Protein AF-A0A438JPV1-F1 (afdb_monomer)

Nearest PDB structures (foldseek):
  8ucq-assembly1_A  TM=8.488E-01  e=1.283E-01  Thermothielavioides terrestris
  6n1z-assembly2_D  TM=3.095E-01  e=3.800E+00  Homo sapiens

Solvent-accessible surface area (backbone atoms only — not comparable to full-atom values): 10372 Å² total; per-residue (Å²): 127,87,83,71,76,51,78,89,50,52,65,60,49,51,47,42,42,61,70,43,31,52,42,40,49,66,41,82,88,47,52,71,69,54,22,40,53,28,45,48,56,55,36,58,48,47,70,38,77,58,41,58,60,48,33,34,55,64,18,44,18,31,73,89,48,62,50,54,4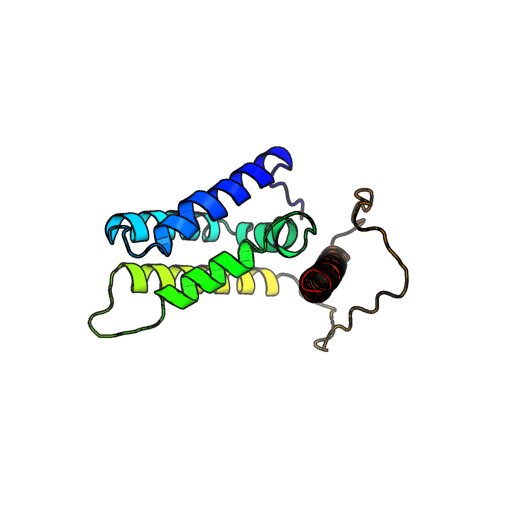2,61,49,51,54,51,52,26,54,64,44,34,55,82,88,62,83,80,76,51,70,55,27,54,53,19,41,50,39,48,51,45,47,52,47,46,54,52,68,61,55,74,73,68,77,84,89,77,80,96,62,88,79,80,85,72,80,87,63,96,73,68,89,83,63,77,82,72,71,74,80,57,85,81,49,57,65,59,49,39,50,50,35,32,51,52,36,51,54,52,52,52,50,50,54,50,52,68,56,55,63,71,68,70,80,80,122

Sequence (175 aa):
MHPCFHRFIRLQLEAFFTFVSFRVAVQASSSLQLKEVALEAVINFCRQPTFIFEAYANYDCHIIFRDVFEEIGRLLCKHAFPTGSPLSTLQIQAFEGLVIMIHNISDHVDGEHDSSSSGPYPVEITEYRPFWDENFKANDSEDWADHARLRKAQKRKIKIAGDHFNRDERRDWTT

InterPro domains:
  IPR032691 Mon2/Sec7/BIG1-like, HUS domain [PF12783] (5-62)

Radius of gyration: 19.05 Å; Cα contacts (8 Å, |Δi|>4): 133; chains: 1; bounding box: 51×40×51 Å

Mean predicted aligned error: 9.24 Å

pLDDT: mean 82.09, std 17.04, range [41.12, 98.0]

Structure (mmCIF, N/CA/C/O backbone):
data_AF-A0A438JPV1-F1
#
_entry.id   AF-A0A438JPV1-F1
#
loop_
_atom_site.group_PDB
_atom_site.id
_atom_site.type_symbol
_atom_site.label_atom_id
_atom_site.label_alt_id
_atom_site.label_comp_id
_atom_site.label_asym_id
_atom_site.label_entity_id
_atom_site.label_seq_id
_atom_site.pdbx_PDB_ins_code
_atom_site.Cartn_x
_atom_site.Cartn_y
_atom_site.Cartn_z
_atom_site.occupancy
_atom_site.B_iso_or_equiv
_atom_site.auth_seq_id
_atom_site.auth_comp_id
_atom_site.auth_asym_id
_atom_site.auth_atom_id
_atom_site.pdbx_PDB_model_num
ATOM 1 N N . MET A 1 1 ? -4.713 -6.786 -19.608 1.00 42.94 1 MET A N 1
ATOM 2 C CA . MET A 1 1 ? -5.531 -5.964 -18.681 1.00 42.94 1 MET A CA 1
ATOM 3 C C . MET A 1 1 ? -5.056 -4.513 -18.782 1.00 42.94 1 MET A C 1
ATOM 5 O O . MET A 1 1 ? -3.867 -4.294 -18.608 1.00 42.94 1 MET A O 1
ATOM 9 N N . HIS A 1 2 ? -5.897 -3.543 -19.163 1.00 41.12 2 HIS A N 1
ATOM 10 C CA . HIS A 1 2 ? -5.497 -2.122 -19.242 1.00 41.12 2 HIS A CA 1
ATOM 11 C C . HIS A 1 2 ? -5.505 -1.510 -17.826 1.00 41.12 2 HIS A C 1
ATOM 13 O O . HIS A 1 2 ? -6.597 -1.321 -17.292 1.00 41.12 2 HIS A O 1
ATOM 19 N N . PRO A 1 3 ? -4.357 -1.171 -17.203 1.00 54.16 3 PRO A N 1
ATOM 20 C CA . PRO A 1 3 ? -4.351 -0.536 -15.894 1.00 54.16 3 PRO A CA 1
ATOM 21 C C . PRO A 1 3 ? -4.489 0.971 -16.108 1.00 54.16 3 PRO A C 1
ATOM 23 O O . PRO A 1 3 ? -3.507 1.682 -16.344 1.00 54.16 3 PRO A O 1
ATOM 26 N N . CYS A 1 4 ? -5.721 1.468 -16.079 1.00 52.66 4 CYS A N 1
ATOM 27 C CA . CYS A 1 4 ? -6.011 2.884 -16.273 1.00 52.66 4 CYS A CA 1
ATOM 28 C C . CYS A 1 4 ? -6.423 3.557 -14.960 1.00 52.66 4 CYS A C 1
ATOM 30 O O . CYS A 1 4 ? -7.367 4.343 -14.936 1.00 52.66 4 CYS A O 1
ATOM 32 N N . PHE A 1 5 ? -5.620 3.410 -13.898 1.00 56.78 5 PHE A N 1
ATOM 33 C CA . PHE A 1 5 ? -5.392 4.580 -13.048 1.00 56.78 5 PHE A CA 1
ATOM 34 C C . PHE A 1 5 ? -4.804 5.661 -13.951 1.00 56.78 5 PHE A C 1
ATOM 36 O O . PHE A 1 5 ? -3.611 5.606 -14.288 1.00 56.78 5 PHE A O 1
ATOM 43 N N . HIS A 1 6 ? -5.659 6.586 -14.409 1.00 60.81 6 HIS A N 1
ATOM 44 C CA . HIS A 1 6 ? -5.279 7.702 -15.270 1.00 60.81 6 HIS A CA 1
ATOM 45 C C . HIS A 1 6 ? -3.983 8.291 -14.718 1.00 60.81 6 HIS A C 1
ATOM 47 O O . HIS A 1 6 ? -3.938 8.689 -13.556 1.00 60.81 6 HIS A O 1
ATOM 53 N N . ARG A 1 7 ? -2.910 8.310 -15.521 1.00 66.81 7 ARG A N 1
ATOM 54 C CA . ARG A 1 7 ? -1.565 8.749 -15.093 1.00 66.81 7 ARG A CA 1
ATOM 55 C C . ARG A 1 7 ? -1.611 10.041 -14.266 1.00 66.81 7 ARG A C 1
ATOM 57 O O . ARG A 1 7 ? -0.864 10.197 -13.308 1.00 66.81 7 ARG A O 1
ATOM 64 N N . PHE A 1 8 ? -2.558 10.909 -14.611 1.00 73.56 8 PHE A N 1
ATOM 65 C CA . PHE A 1 8 ? -2.825 12.206 -14.008 1.00 73.56 8 PHE A CA 1
ATOM 66 C C . PHE A 1 8 ? -3.377 12.208 -12.579 1.00 73.56 8 PHE A C 1
ATOM 68 O O . PHE A 1 8 ? -3.342 13.279 -11.989 1.00 73.56 8 PHE A O 1
ATOM 75 N N . ILE A 1 9 ? -3.886 11.092 -12.035 1.00 85.62 9 ILE A N 1
ATOM 76 C CA . ILE A 1 9 ? -4.402 11.022 -10.651 1.00 85.62 9 ILE A CA 1
ATOM 77 C C . ILE A 1 9 ? -3.452 10.287 -9.693 1.00 85.62 9 ILE A C 1
ATOM 79 O O . ILE A 1 9 ? -3.642 10.305 -8.476 1.00 85.62 9 ILE A O 1
ATOM 83 N N . ARG A 1 10 ? -2.409 9.632 -10.225 1.00 89.19 10 ARG A N 1
ATOM 84 C CA . ARG A 1 10 ? -1.531 8.760 -9.432 1.00 89.19 10 ARG A CA 1
ATOM 85 C C . ARG A 1 10 ? -0.824 9.527 -8.319 1.00 89.19 10 ARG A C 1
ATOM 87 O O . ARG A 1 10 ? -0.832 9.071 -7.181 1.00 89.19 10 ARG A O 1
ATOM 94 N N . LEU A 1 11 ? -0.287 10.704 -8.643 1.00 90.88 11 LEU A N 1
ATOM 95 C CA . LEU A 1 11 ? 0.401 11.585 -7.697 1.00 90.88 11 LEU A CA 1
ATOM 96 C C . LEU A 1 11 ? -0.536 12.074 -6.584 1.00 90.88 11 LEU A C 1
ATOM 98 O O . LEU A 1 11 ? -0.170 12.076 -5.415 1.00 90.88 11 LEU A O 1
ATOM 102 N N . GLN A 1 12 ? -1.759 12.468 -6.936 1.00 93.75 12 GLN A N 1
ATOM 103 C CA . GLN A 1 12 ? -2.755 12.973 -5.993 1.00 93.75 12 GLN A CA 1
ATOM 104 C C . GLN A 1 12 ? -3.184 11.874 -5.025 1.00 93.75 12 GLN A C 1
ATOM 106 O O . GLN A 1 12 ? -3.351 12.136 -3.838 1.00 93.75 12 GLN A O 1
ATOM 111 N N . LEU A 1 13 ? -3.319 10.641 -5.511 1.00 93.69 13 LEU A N 1
ATOM 112 C CA . LEU A 1 13 ? -3.638 9.498 -4.663 1.00 93.69 13 LEU A CA 1
ATOM 113 C C . LEU A 1 13 ? -2.474 9.091 -3.771 1.00 93.69 13 LEU A C 1
ATOM 115 O O . LEU A 1 13 ? -2.690 8.865 -2.585 1.00 93.69 13 LEU A O 1
ATOM 119 N N . GLU A 1 14 ? -1.243 9.064 -4.287 1.00 95.06 14 GLU A N 1
ATOM 120 C CA . GLU A 1 14 ? -0.063 8.862 -3.442 1.00 95.06 14 GLU A CA 1
ATOM 121 C C . GLU A 1 14 ? -0.011 9.916 -2.329 1.00 95.06 14 GLU A C 1
ATOM 123 O O . GLU A 1 14 ? 0.193 9.576 -1.161 1.00 95.06 14 GLU A O 1
ATOM 128 N N . ALA A 1 15 ? -0.237 11.187 -2.674 1.00 95.31 15 ALA A N 1
ATOM 129 C CA . ALA A 1 15 ? -0.261 12.279 -1.714 1.00 95.31 15 ALA A CA 1
ATOM 130 C C . ALA A 1 15 ? -1.389 12.108 -0.684 1.00 95.31 15 ALA A C 1
ATOM 132 O O . ALA A 1 15 ? -1.154 12.285 0.511 1.00 95.31 15 ALA A O 1
ATOM 133 N N . PHE A 1 16 ? -2.587 11.710 -1.117 1.00 96.31 16 PHE A N 1
ATOM 134 C CA . PHE A 1 16 ? -3.706 11.410 -0.227 1.00 96.31 16 PHE A CA 1
ATOM 135 C C . PHE A 1 16 ? -3.358 10.288 0.762 1.00 96.31 16 PHE A C 1
ATOM 137 O O . PHE A 1 16 ? -3.490 10.475 1.972 1.00 96.31 16 PHE A O 1
ATOM 144 N N . PHE A 1 17 ? -2.843 9.155 0.282 1.00 97.12 17 PHE A N 1
ATOM 145 C CA . PHE A 1 17 ? -2.453 8.048 1.155 1.00 97.12 17 PHE A CA 1
ATOM 146 C C . PHE A 1 17 ? -1.346 8.458 2.130 1.00 97.12 17 PHE A C 1
ATOM 148 O O . PHE A 1 17 ? -1.497 8.306 3.342 1.00 97.12 17 PHE A O 1
ATOM 155 N N . THR A 1 18 ? -0.271 9.053 1.613 1.00 95.19 18 THR A N 1
ATOM 156 C CA . THR A 1 18 ? 0.936 9.380 2.384 1.00 95.19 18 THR A CA 1
ATOM 157 C C . THR A 1 18 ? 0.680 10.465 3.426 1.00 95.19 18 THR A C 1
ATOM 159 O O . THR A 1 18 ? 1.085 10.341 4.585 1.00 95.19 18 THR A O 1
ATOM 162 N N . PHE A 1 19 ? 0.039 11.561 3.020 1.00 95.75 19 PHE A N 1
ATOM 163 C CA . PHE A 1 19 ? -0.050 12.768 3.839 1.00 95.75 19 PHE A CA 1
ATOM 164 C C . PHE A 1 19 ? -1.366 12.891 4.601 1.00 95.75 19 PHE A C 1
ATOM 166 O O . PHE A 1 19 ? -1.410 13.643 5.574 1.00 95.75 19 PHE A O 1
ATOM 173 N N . VAL A 1 20 ? -2.402 12.139 4.217 1.00 96.06 20 VAL A N 1
ATOM 174 C CA . VAL A 1 20 ? -3.710 12.174 4.881 1.00 96.06 20 VAL A CA 1
ATOM 175 C C . VAL A 1 20 ? -4.003 10.837 5.552 1.00 96.06 20 VAL A C 1
ATOM 177 O O . VAL A 1 20 ? -3.916 10.751 6.776 1.00 96.06 20 VAL A O 1
ATOM 180 N N . SER A 1 21 ? -4.296 9.782 4.791 1.00 96.44 21 SER A N 1
ATOM 181 C CA . SER A 1 21 ? -4.843 8.539 5.356 1.00 96.44 21 SER A CA 1
ATOM 182 C C . SER A 1 21 ? -3.875 7.837 6.307 1.00 96.44 21 SER A C 1
ATOM 184 O O . SER A 1 21 ? -4.219 7.578 7.461 1.00 96.44 21 SER A O 1
ATOM 186 N N . PHE A 1 22 ? -2.635 7.578 5.880 1.00 97.19 22 PHE A N 1
ATOM 187 C CA . PHE A 1 22 ? -1.649 6.882 6.714 1.00 97.19 22 PHE A CA 1
ATOM 188 C C . PHE A 1 22 ? -1.219 7.728 7.910 1.00 97.19 22 PHE A C 1
ATOM 190 O O . PHE A 1 22 ? -1.108 7.226 9.031 1.00 97.19 22 PHE A O 1
ATOM 197 N N . ARG A 1 23 ? -1.032 9.033 7.684 1.00 96.00 23 ARG A N 1
ATOM 198 C CA . ARG A 1 23 ? -0.740 10.020 8.729 1.00 96.00 23 ARG A CA 1
ATOM 199 C C . ARG A 1 23 ? -1.793 9.973 9.831 1.00 96.00 23 ARG A C 1
ATOM 201 O O . ARG A 1 23 ? -1.439 9.757 10.987 1.00 96.00 23 ARG A O 1
ATOM 208 N N . VAL A 1 24 ? -3.071 10.118 9.484 1.00 97.12 24 VAL A N 1
ATOM 209 C CA . VAL A 1 24 ? -4.166 10.132 10.463 1.00 97.12 24 VAL A CA 1
ATOM 210 C C . VAL A 1 24 ? -4.291 8.784 11.171 1.00 97.12 24 VAL A C 1
ATOM 212 O O . VAL A 1 24 ? -4.391 8.769 12.400 1.00 97.12 24 VAL A O 1
ATOM 215 N N . ALA A 1 25 ? -4.213 7.673 10.431 1.00 95.31 25 ALA A N 1
ATOM 216 C CA . ALA A 1 25 ? -4.383 6.324 10.970 1.00 95.31 25 ALA A CA 1
ATOM 217 C C . ALA A 1 25 ? -3.281 5.910 11.964 1.00 95.31 25 ALA A C 1
ATOM 219 O O . ALA A 1 25 ? -3.525 5.087 12.847 1.00 95.31 25 ALA A O 1
ATOM 220 N N . VAL A 1 26 ? -2.067 6.462 11.853 1.00 93.62 26 VAL A N 1
ATOM 221 C CA . VAL A 1 26 ? -0.932 6.114 12.732 1.00 93.62 26 VAL A CA 1
ATOM 222 C C . VAL A 1 26 ? -0.697 7.141 13.841 1.00 93.62 26 VAL A C 1
ATOM 224 O O . VAL A 1 26 ? -0.144 6.798 14.888 1.00 93.62 26 VAL A O 1
ATOM 227 N N . GLN A 1 27 ? -1.102 8.395 13.644 1.00 94.25 27 GLN A N 1
ATOM 228 C CA . GLN A 1 27 ? -0.791 9.478 14.571 1.00 94.25 27 GLN A CA 1
ATOM 229 C C . GLN A 1 27 ? -1.426 9.258 15.953 1.00 94.25 27 GLN A C 1
ATOM 231 O O . GLN A 1 27 ? -2.632 9.055 16.092 1.00 94.25 27 GLN A O 1
ATOM 236 N N . ALA A 1 28 ? -0.603 9.328 17.004 1.00 90.69 28 ALA A N 1
ATOM 237 C CA . ALA A 1 28 ? -1.042 9.081 18.377 1.00 90.69 28 ALA A CA 1
ATOM 238 C C . ALA A 1 28 ? -2.137 10.061 18.830 1.00 90.69 28 ALA A C 1
ATOM 240 O O . ALA A 1 28 ? -3.093 9.635 19.469 1.00 90.69 28 ALA A O 1
ATOM 241 N N . SER A 1 29 ? -2.030 11.336 18.436 1.00 93.94 29 SER A N 1
ATOM 242 C CA . SER A 1 29 ? -2.977 12.398 18.797 1.00 93.94 29 SER A CA 1
ATOM 243 C C . SER A 1 29 ? -4.306 12.371 18.034 1.00 93.94 29 SER A C 1
ATOM 245 O O . SER A 1 29 ? -5.221 13.097 18.412 1.00 93.94 29 SER A O 1
ATOM 247 N N . SER A 1 30 ? -4.442 11.560 16.979 1.00 94.75 30 SER A N 1
ATOM 248 C CA . SER A 1 30 ? -5.721 11.404 16.276 1.00 94.75 30 SER A CA 1
ATOM 249 C C . SER A 1 30 ? -6.714 10.628 17.142 1.00 94.75 30 SER A C 1
ATOM 251 O O . SER A 1 30 ? -6.359 9.595 17.725 1.00 94.75 30 SER A O 1
ATOM 253 N N . SER A 1 31 ? -7.966 11.095 17.190 1.00 96.06 31 SER A N 1
ATOM 254 C CA . SER A 1 31 ? -9.052 10.376 17.861 1.00 96.06 31 SER A CA 1
ATOM 255 C C . SER A 1 31 ? -9.294 9.009 17.216 1.00 96.06 31 SER A C 1
ATOM 257 O O . SER A 1 31 ? -8.943 8.784 16.054 1.00 96.06 31 SER A O 1
ATOM 259 N N . LEU A 1 32 ? -9.904 8.091 17.969 1.00 94.44 32 LEU A N 1
ATOM 260 C CA . LEU A 1 32 ? -10.240 6.762 17.459 1.00 94.44 32 LEU A CA 1
ATOM 261 C C . LEU A 1 32 ? -11.127 6.857 16.211 1.00 94.44 32 LEU A C 1
ATOM 263 O O . LEU A 1 32 ? -10.804 6.253 15.198 1.00 94.44 32 LEU A O 1
ATOM 267 N N . GLN A 1 33 ? -12.147 7.714 16.240 1.00 96.75 33 GLN A N 1
ATOM 268 C CA . GLN A 1 33 ? -13.077 7.911 15.126 1.00 96.75 33 GLN A CA 1
ATOM 269 C C . GLN A 1 33 ? -12.366 8.407 13.862 1.00 96.75 33 GLN A C 1
ATOM 271 O O . GLN A 1 33 ? -12.668 7.963 12.760 1.00 96.75 33 GLN A O 1
ATOM 276 N N . LEU A 1 34 ? -11.384 9.307 13.998 1.00 97.44 34 LEU A N 1
ATOM 277 C CA . LEU A 1 34 ? -10.600 9.764 12.847 1.00 97.44 34 LEU A CA 1
ATOM 278 C C . LEU A 1 34 ? -9.715 8.650 12.282 1.00 97.44 34 LEU A C 1
ATOM 280 O O . LEU A 1 34 ? -9.557 8.561 11.066 1.00 97.44 34 LEU A O 1
ATOM 284 N N . LYS A 1 35 ? -9.154 7.793 13.144 1.00 97.75 35 LYS A N 1
ATOM 285 C CA . LYS A 1 35 ? -8.382 6.621 12.707 1.00 97.75 35 LYS A CA 1
ATOM 286 C C . LYS A 1 35 ? -9.264 5.614 11.979 1.00 97.75 35 LYS A C 1
ATOM 288 O O . LYS A 1 35 ? -8.845 5.121 10.941 1.00 97.75 35 LYS A O 1
ATOM 293 N N . GLU A 1 36 ? -10.467 5.360 12.484 1.00 97.19 36 GLU A N 1
ATOM 294 C CA . GLU A 1 36 ? -11.455 4.478 11.853 1.00 97.19 36 GLU A CA 1
ATOM 295 C C . GLU A 1 36 ? -11.860 5.001 10.478 1.00 97.19 36 GLU A C 1
ATOM 297 O O . GLU A 1 36 ? -11.785 4.261 9.506 1.00 97.19 36 GLU A O 1
ATOM 302 N N . VAL A 1 37 ? -12.188 6.292 10.355 1.00 97.81 37 VAL A N 1
ATOM 303 C CA . VAL A 1 37 ? -12.536 6.907 9.062 1.00 97.81 37 VAL A CA 1
ATOM 304 C C . VAL A 1 37 ? -11.361 6.860 8.081 1.00 97.81 37 VAL A C 1
ATOM 306 O O . VAL A 1 37 ? -11.547 6.544 6.907 1.00 97.81 37 VAL A O 1
ATOM 309 N N . ALA A 1 38 ? -10.142 7.152 8.543 1.00 97.94 38 ALA A N 1
ATOM 310 C CA . ALA A 1 38 ? -8.954 7.085 7.696 1.00 97.94 38 ALA A CA 1
ATOM 311 C C . ALA A 1 38 ? -8.665 5.653 7.223 1.00 97.94 38 ALA A C 1
ATOM 313 O O . ALA A 1 38 ? -8.301 5.449 6.065 1.00 97.94 38 ALA A O 1
ATOM 314 N N . LEU A 1 39 ? -8.841 4.665 8.102 1.00 97.81 39 LEU A N 1
ATOM 315 C CA . LEU A 1 39 ? -8.649 3.262 7.764 1.00 97.81 39 LEU A CA 1
ATOM 316 C C . LEU A 1 39 ? -9.746 2.761 6.817 1.00 97.81 39 LEU A C 1
ATOM 318 O O . LEU A 1 39 ? -9.438 2.123 5.817 1.00 97.81 39 LEU A O 1
ATOM 322 N N . GLU A 1 40 ? -11.001 3.125 7.066 1.00 97.69 40 GLU A N 1
ATOM 323 C CA . GLU A 1 40 ? -12.145 2.810 6.208 1.00 97.69 40 GLU A CA 1
ATOM 324 C C . GLU A 1 40 ? -11.975 3.399 4.801 1.00 97.69 40 GLU A C 1
ATOM 326 O O . GLU A 1 40 ? -12.288 2.746 3.808 1.00 97.69 40 GLU A O 1
ATOM 331 N N . ALA A 1 41 ? -11.412 4.606 4.682 1.00 97.38 41 ALA A N 1
ATOM 332 C CA . ALA A 1 41 ? -11.066 5.178 3.385 1.00 97.38 41 ALA A CA 1
ATOM 333 C C . ALA A 1 41 ? -10.062 4.292 2.628 1.00 97.38 41 ALA A C 1
ATOM 335 O O . ALA A 1 41 ? -10.266 4.022 1.448 1.00 97.38 41 ALA A O 1
ATOM 336 N N . VAL A 1 42 ? -9.017 3.791 3.300 1.00 97.69 42 VAL A N 1
ATOM 337 C CA . VAL A 1 42 ? -8.040 2.857 2.705 1.00 97.69 42 VAL A CA 1
ATOM 338 C C . VAL A 1 42 ? -8.703 1.537 2.303 1.00 97.69 42 VAL A C 1
ATOM 340 O O .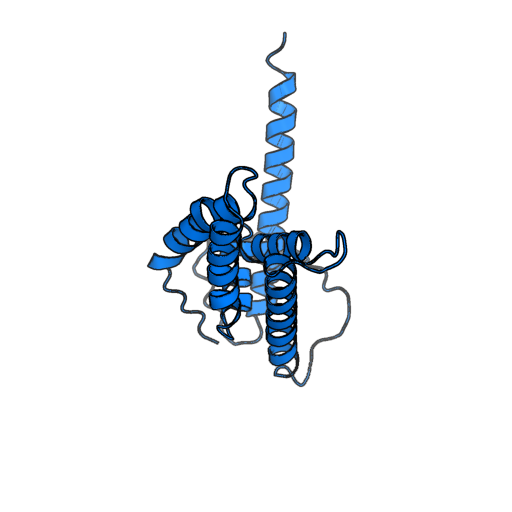 VAL A 1 42 ? -8.492 1.056 1.188 1.00 97.69 42 VAL A O 1
ATOM 343 N N . ILE A 1 43 ? -9.528 0.963 3.180 1.00 97.75 43 ILE A N 1
ATOM 344 C CA . ILE A 1 43 ? -10.217 -0.309 2.932 1.00 97.75 43 ILE A CA 1
ATOM 345 C C . ILE A 1 43 ? -11.194 -0.176 1.757 1.00 97.75 43 ILE A C 1
ATOM 347 O O . ILE A 1 43 ? -11.265 -1.073 0.923 1.00 97.75 43 ILE A O 1
ATOM 351 N N . ASN A 1 44 ? -11.878 0.961 1.607 1.00 97.25 44 ASN A N 1
ATOM 352 C CA . ASN A 1 44 ? -12.764 1.215 0.468 1.00 97.25 44 ASN A CA 1
ATOM 353 C C . ASN A 1 44 ? -12.050 1.163 -0.888 1.00 97.25 44 ASN A C 1
ATOM 355 O O . ASN A 1 44 ? -12.629 0.666 -1.856 1.00 97.25 44 ASN A O 1
ATOM 359 N N . PHE A 1 45 ? -10.795 1.614 -0.967 1.00 95.75 45 PHE A N 1
ATOM 360 C CA . PHE A 1 45 ? -9.981 1.392 -2.164 1.00 95.75 45 PHE A CA 1
ATOM 361 C C . PHE A 1 45 ? -9.647 -0.087 -2.339 1.00 95.75 45 PHE A C 1
ATOM 363 O O . PHE A 1 45 ? -9.781 -0.608 -3.440 1.00 95.75 45 PHE A O 1
ATOM 370 N N . CYS A 1 46 ? -9.286 -0.785 -1.259 1.00 95.56 46 CYS A N 1
ATOM 371 C CA . CYS A 1 46 ? -9.014 -2.222 -1.305 1.00 95.56 46 CYS A CA 1
ATOM 372 C C . CYS A 1 46 ? -10.234 -3.035 -1.758 1.00 95.56 46 CYS A C 1
ATOM 374 O O . CYS A 1 46 ? -10.055 -4.062 -2.388 1.00 95.56 46 CYS A O 1
ATOM 376 N N . ARG A 1 47 ? -11.468 -2.583 -1.507 1.00 94.81 47 ARG A N 1
ATOM 377 C CA . ARG A 1 47 ? -12.686 -3.239 -2.018 1.00 94.81 47 ARG A CA 1
ATOM 378 C C . ARG A 1 47 ? -12.843 -3.148 -3.539 1.00 94.81 47 ARG A C 1
ATOM 380 O O . ARG A 1 47 ? -13.637 -3.895 -4.099 1.00 94.81 47 ARG A O 1
ATOM 387 N N . GLN A 1 48 ? -12.124 -2.250 -4.217 1.00 93.44 48 GLN A N 1
ATOM 388 C CA . GLN A 1 48 ? -12.109 -2.219 -5.679 1.00 93.44 48 GLN A CA 1
ATOM 389 C C . GLN A 1 48 ? -11.264 -3.402 -6.193 1.00 93.44 48 GLN A C 1
ATOM 391 O O . GLN A 1 48 ? -10.069 -3.444 -5.889 1.00 93.44 48 GLN A O 1
ATOM 396 N N . PRO A 1 49 ? -11.826 -4.333 -6.990 1.00 85.75 49 PRO A N 1
ATOM 397 C CA . PRO A 1 49 ? -11.175 -5.609 -7.321 1.00 85.75 49 PRO A CA 1
ATOM 398 C C . PRO A 1 49 ? -9.765 -5.481 -7.915 1.00 85.75 49 PRO A C 1
ATOM 400 O O . PRO A 1 49 ? -8.884 -6.286 -7.629 1.00 85.75 49 PRO A O 1
ATOM 403 N N . THR A 1 50 ? -9.520 -4.434 -8.708 1.00 87.50 50 THR A N 1
ATOM 404 C CA . THR A 1 50 ? -8.241 -4.218 -9.403 1.00 87.50 50 THR A CA 1
ATOM 405 C C . THR A 1 50 ? -7.255 -3.351 -8.628 1.00 87.50 50 THR A C 1
ATOM 407 O O . THR A 1 50 ? -6.070 -3.324 -8.965 1.00 87.50 50 THR A O 1
ATOM 410 N N . PHE A 1 51 ? -7.705 -2.640 -7.588 1.00 92.06 51 PHE A N 1
ATOM 411 C CA . PHE A 1 51 ? -6.906 -1.593 -6.953 1.00 92.06 51 PHE A CA 1
ATOM 412 C C . PHE A 1 51 ? -5.616 -2.134 -6.343 1.00 92.06 51 PHE A C 1
ATOM 414 O O . PHE A 1 51 ? -4.588 -1.476 -6.436 1.00 92.06 51 PHE A O 1
ATOM 421 N N . ILE A 1 52 ? -5.636 -3.329 -5.751 1.00 92.69 52 ILE A N 1
ATOM 422 C CA . ILE A 1 52 ? -4.447 -3.922 -5.124 1.00 92.69 52 ILE A CA 1
ATOM 423 C C . ILE A 1 52 ? -3.323 -4.145 -6.145 1.00 92.69 52 ILE A C 1
ATOM 425 O O . ILE A 1 52 ? -2.180 -3.745 -5.911 1.00 92.69 52 ILE A O 1
ATOM 429 N N . PHE A 1 53 ? -3.658 -4.699 -7.309 1.00 89.06 53 PHE A N 1
ATOM 430 C CA . PHE A 1 53 ? -2.710 -4.926 -8.401 1.00 89.06 53 PHE A CA 1
ATOM 431 C C . PHE A 1 53 ? -2.250 -3.617 -9.025 1.00 89.06 53 PHE A C 1
ATOM 433 O O . PHE A 1 53 ? -1.061 -3.424 -9.281 1.00 89.06 53 PHE A O 1
ATOM 440 N N . GLU A 1 54 ? -3.178 -2.685 -9.232 1.00 89.06 54 GLU A N 1
ATOM 441 C CA . GLU A 1 54 ? -2.848 -1.370 -9.760 1.00 89.06 54 GLU A CA 1
ATOM 442 C C . GLU A 1 54 ? -1.970 -0.576 -8.794 1.00 89.06 54 GLU A C 1
ATOM 444 O O . GLU A 1 54 ? -1.057 0.115 -9.243 1.00 89.06 54 GLU A O 1
ATOM 449 N N . ALA A 1 55 ? -2.194 -0.687 -7.485 1.00 93.00 55 ALA A N 1
ATOM 450 C CA . ALA A 1 55 ? -1.380 -0.026 -6.484 1.00 93.00 55 ALA A CA 1
ATOM 451 C C . ALA A 1 55 ? 0.042 -0.601 -6.477 1.00 93.00 55 ALA A C 1
ATOM 453 O O . ALA A 1 55 ? 1.020 0.149 -6.505 1.00 93.00 55 ALA A O 1
ATOM 454 N N . TYR A 1 56 ? 0.164 -1.929 -6.542 1.00 93.00 56 TYR A N 1
ATOM 455 C CA . TYR A 1 56 ? 1.454 -2.599 -6.655 1.00 93.00 56 TYR A CA 1
ATOM 456 C C . TYR A 1 56 ? 2.209 -2.188 -7.933 1.00 93.00 56 TYR A C 1
ATOM 458 O O . TYR A 1 56 ? 3.346 -1.714 -7.875 1.00 93.00 56 TYR A O 1
ATOM 466 N N . ALA A 1 57 ? 1.569 -2.295 -9.097 1.00 88.94 57 ALA A N 1
ATOM 467 C CA . ALA A 1 57 ? 2.208 -2.012 -10.378 1.00 88.94 57 ALA A CA 1
ATOM 468 C C . ALA A 1 57 ? 2.551 -0.522 -10.560 1.00 88.94 57 ALA A C 1
ATOM 470 O O . ALA A 1 57 ? 3.611 -0.188 -11.097 1.00 88.94 57 ALA A O 1
ATOM 471 N N . ASN A 1 58 ? 1.670 0.386 -10.123 1.00 88.56 58 ASN A N 1
ATOM 472 C CA . ASN A 1 58 ? 1.817 1.818 -10.390 1.00 88.56 58 ASN A CA 1
ATOM 473 C C . ASN A 1 58 ? 2.592 2.583 -9.311 1.00 88.56 58 ASN A C 1
ATOM 475 O O . ASN A 1 58 ? 3.137 3.639 -9.634 1.00 88.56 58 ASN A O 1
ATOM 479 N N . TYR A 1 59 ? 2.673 2.075 -8.077 1.00 93.25 59 TYR A N 1
ATOM 480 C CA . TYR A 1 59 ? 3.406 2.724 -6.985 1.00 93.25 59 TYR A CA 1
ATOM 481 C C . TYR A 1 59 ? 4.625 1.904 -6.561 1.00 93.25 59 TYR A C 1
ATOM 483 O O . TYR A 1 59 ? 5.765 2.351 -6.707 1.00 93.25 59 TYR A O 1
ATOM 491 N N . ASP A 1 60 ? 4.421 0.665 -6.120 1.00 94.56 60 ASP A N 1
ATOM 492 C CA . ASP A 1 60 ? 5.486 -0.157 -5.539 1.00 94.56 60 ASP A CA 1
ATOM 493 C C . ASP A 1 60 ? 6.557 -0.563 -6.551 1.00 94.56 60 ASP A C 1
ATOM 495 O O . ASP A 1 60 ? 7.744 -0.565 -6.222 1.00 94.56 60 ASP A O 1
ATOM 499 N N . CYS A 1 61 ? 6.166 -0.875 -7.784 1.00 91.38 61 CYS A N 1
ATOM 500 C CA . CYS A 1 61 ? 7.105 -1.174 -8.861 1.00 91.38 61 CYS A CA 1
ATOM 501 C C . CYS A 1 61 ? 7.694 0.094 -9.490 1.00 91.38 61 CYS A C 1
ATOM 503 O O . CYS A 1 61 ? 8.784 0.041 -10.048 1.00 91.38 61 CYS A O 1
ATOM 505 N N . HIS A 1 62 ? 7.025 1.244 -9.397 1.00 89.25 62 HIS A N 1
ATOM 506 C CA . HIS A 1 62 ? 7.488 2.465 -10.048 1.00 89.25 62 HIS A CA 1
ATOM 507 C C . HIS A 1 62 ? 8.598 3.157 -9.248 1.00 89.25 62 HIS A C 1
ATOM 509 O O . HIS A 1 62 ? 8.497 3.333 -8.037 1.00 89.25 62 HIS A O 1
ATOM 515 N N . ILE A 1 63 ? 9.658 3.596 -9.931 1.00 86.19 63 ILE A N 1
ATOM 516 C CA . ILE A 1 63 ? 10.865 4.139 -9.291 1.00 86.19 63 ILE A CA 1
ATOM 517 C C . ILE A 1 63 ? 10.621 5.435 -8.500 1.00 86.19 63 ILE A C 1
ATOM 519 O O . ILE A 1 63 ? 11.197 5.614 -7.432 1.00 86.19 63 ILE A O 1
ATOM 523 N N . ILE A 1 64 ? 9.764 6.320 -9.016 1.00 86.81 64 ILE A N 1
ATOM 524 C CA . ILE A 1 64 ? 9.513 7.651 -8.434 1.00 86.81 64 ILE A CA 1
ATOM 525 C C . ILE A 1 64 ? 8.557 7.603 -7.233 1.00 86.81 64 ILE A C 1
ATOM 527 O O . ILE A 1 64 ? 8.697 8.391 -6.303 1.00 86.81 64 ILE A O 1
ATOM 531 N N . PHE A 1 65 ? 7.585 6.691 -7.253 1.00 90.88 65 PHE A N 1
ATOM 532 C CA . PHE A 1 65 ? 6.496 6.664 -6.280 1.00 90.88 65 PHE A CA 1
ATOM 533 C C . PHE A 1 65 ? 6.872 5.869 -5.018 1.00 90.88 65 PHE A C 1
ATOM 535 O O . PHE A 1 65 ? 7.736 4.987 -5.037 1.00 90.88 65 PHE A O 1
ATOM 542 N N . ARG A 1 66 ? 6.197 6.145 -3.903 1.00 92.06 66 ARG A N 1
ATOM 543 C CA . ARG A 1 66 ? 6.272 5.375 -2.651 1.00 92.06 66 ARG A CA 1
ATOM 544 C C . ARG A 1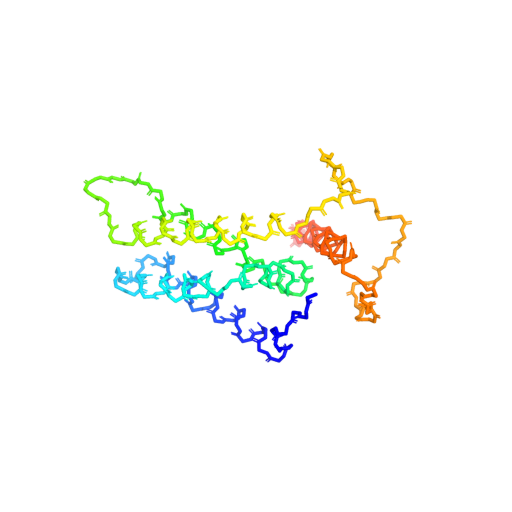 66 ? 5.712 3.963 -2.807 1.00 92.06 66 ARG A C 1
ATOM 546 O O . ARG A 1 66 ? 5.045 3.651 -3.784 1.00 92.06 66 ARG A O 1
ATOM 553 N N . ASP A 1 67 ? 6.022 3.090 -1.851 1.00 95.44 67 ASP A N 1
ATOM 554 C CA . ASP A 1 67 ? 5.466 1.731 -1.814 1.00 95.44 67 ASP A CA 1
ATOM 555 C C . ASP A 1 67 ? 4.081 1.756 -1.134 1.00 95.44 67 ASP A C 1
ATOM 557 O O . ASP A 1 67 ? 3.936 1.364 0.023 1.00 95.44 67 ASP A O 1
ATOM 561 N N . VAL A 1 68 ? 3.083 2.318 -1.829 1.00 96.56 68 VAL A N 1
ATOM 562 C CA . VAL A 1 68 ? 1.715 2.511 -1.314 1.00 96.56 68 VAL A CA 1
ATOM 563 C C . VAL A 1 68 ? 1.062 1.179 -0.950 1.00 96.56 68 VAL A C 1
ATOM 565 O O . VAL A 1 68 ? 0.471 1.082 0.122 1.00 96.56 68 VAL A O 1
ATOM 568 N N . PHE A 1 69 ? 1.179 0.148 -1.791 1.00 96.31 69 PHE A N 1
ATOM 569 C CA . PHE A 1 69 ? 0.600 -1.167 -1.500 1.00 96.31 69 PHE A CA 1
ATOM 570 C C . PHE A 1 69 ? 1.229 -1.775 -0.238 1.00 96.31 69 PHE A C 1
ATOM 572 O O . PHE A 1 69 ? 0.515 -2.212 0.668 1.00 96.31 69 PHE A O 1
ATOM 579 N N . GLU A 1 70 ? 2.560 -1.734 -0.132 1.00 96.75 70 GLU A N 1
ATOM 580 C CA . GLU A 1 70 ? 3.275 -2.212 1.053 1.00 96.75 70 GLU A CA 1
ATOM 581 C C . GLU A 1 70 ? 2.909 -1.414 2.320 1.00 96.75 70 GLU A C 1
ATOM 583 O O . GLU A 1 70 ? 2.761 -1.989 3.401 1.00 96.75 70 GLU A O 1
ATOM 588 N N . GLU A 1 71 ? 2.732 -0.092 2.211 1.00 97.56 71 GLU A N 1
ATOM 589 C CA . GLU A 1 71 ? 2.289 0.755 3.324 1.00 97.56 71 GLU A CA 1
ATOM 590 C C . GLU A 1 71 ? 0.855 0.445 3.777 1.00 97.56 71 GLU A C 1
ATOM 592 O O . GLU A 1 71 ? 0.625 0.390 4.988 1.00 97.56 71 GLU A O 1
ATOM 597 N N . ILE A 1 72 ? -0.074 0.157 2.855 1.00 98.00 72 ILE A N 1
ATOM 598 C CA . ILE A 1 72 ? -1.433 -0.308 3.188 1.00 98.00 72 ILE A CA 1
ATOM 599 C C . ILE A 1 72 ? -1.362 -1.610 3.989 1.00 98.00 72 ILE A C 1
ATOM 601 O O . ILE A 1 72 ? -1.904 -1.680 5.094 1.00 98.00 72 ILE A O 1
ATOM 605 N N . GLY A 1 73 ? -0.651 -2.619 3.474 1.00 97.50 73 GLY A N 1
ATOM 606 C CA . GLY A 1 73 ? -0.519 -3.911 4.150 1.00 97.50 73 GLY A CA 1
ATOM 607 C C . GLY A 1 73 ? 0.098 -3.769 5.543 1.00 97.50 73 GLY A C 1
ATOM 608 O O . GLY A 1 73 ? -0.416 -4.308 6.521 1.00 97.50 73 GLY A O 1
ATOM 609 N N . ARG A 1 74 ? 1.155 -2.957 5.671 1.00 97.25 74 ARG A N 1
ATOM 610 C CA . ARG A 1 74 ? 1.794 -2.671 6.964 1.00 97.25 74 ARG A CA 1
ATOM 611 C C . ARG A 1 74 ? 0.841 -1.986 7.944 1.00 97.25 74 ARG A C 1
ATOM 613 O O . ARG A 1 74 ? 0.843 -2.331 9.126 1.00 97.25 74 ARG A O 1
ATOM 620 N N . LEU A 1 75 ? 0.053 -1.016 7.478 1.00 97.44 75 LEU A N 1
ATOM 621 C CA . LEU A 1 75 ? -0.919 -0.299 8.303 1.00 97.44 75 LEU A CA 1
ATOM 622 C C . LEU A 1 75 ? -2.000 -1.243 8.836 1.00 97.44 75 LEU A C 1
ATOM 624 O O . LEU A 1 75 ? -2.285 -1.229 10.034 1.00 97.44 75 LEU A O 1
ATOM 628 N N . LEU A 1 76 ? -2.566 -2.071 7.957 1.00 97.62 76 LEU A N 1
ATOM 629 C CA . LEU A 1 76 ? -3.602 -3.034 8.313 1.00 97.62 76 LEU A CA 1
ATOM 630 C C . LEU A 1 76 ? -3.064 -4.093 9.282 1.00 97.62 76 LEU A C 1
ATOM 632 O O . LEU A 1 76 ? -3.657 -4.293 10.336 1.00 97.62 76 LEU A O 1
ATOM 636 N N . CYS A 1 77 ? -1.892 -4.683 9.018 1.00 96.75 77 CYS A N 1
ATOM 637 C CA . CYS A 1 77 ? -1.247 -5.629 9.938 1.00 96.75 77 CYS A CA 1
ATOM 638 C C . CYS A 1 77 ? -0.998 -5.022 11.323 1.00 96.75 77 CYS A C 1
ATOM 640 O O . CYS A 1 77 ? -1.226 -5.674 12.341 1.00 96.75 77 CYS A O 1
ATOM 642 N N . LYS A 1 78 ? -0.547 -3.763 11.375 1.00 95.12 78 LYS A N 1
ATOM 643 C CA . LYS A 1 78 ? -0.284 -3.064 12.637 1.00 95.12 78 LYS A CA 1
ATOM 644 C C . LYS A 1 78 ? -1.549 -2.903 13.480 1.00 95.12 78 LYS A C 1
ATOM 646 O O . LYS A 1 78 ? -1.477 -3.063 14.695 1.00 95.12 78 LYS A O 1
ATOM 651 N N . HIS A 1 79 ? -2.673 -2.555 12.855 1.00 95.38 79 HIS A N 1
ATOM 652 C CA . HIS A 1 79 ? -3.932 -2.314 13.565 1.00 95.38 79 HIS A CA 1
ATOM 653 C C . HIS A 1 79 ? -4.753 -3.578 13.797 1.00 95.38 79 HIS A C 1
ATOM 655 O O . HIS A 1 79 ? -5.481 -3.618 14.775 1.00 95.38 79 HIS A O 1
ATOM 661 N N . ALA A 1 80 ? -4.623 -4.611 12.963 1.00 95.69 80 ALA A N 1
ATOM 662 C CA . ALA A 1 80 ? -5.348 -5.873 13.119 1.00 95.69 80 ALA A CA 1
ATOM 663 C C . ALA A 1 80 ? -4.797 -6.746 14.257 1.00 95.69 80 ALA A C 1
ATOM 665 O O . ALA A 1 80 ? -5.484 -7.653 14.727 1.00 95.69 80 ALA A O 1
ATOM 666 N N . PHE A 1 81 ? -3.559 -6.501 14.702 1.00 90.75 81 PHE A N 1
ATOM 667 C CA . PHE A 1 81 ? -2.943 -7.315 15.743 1.00 90.75 81 PHE A CA 1
ATOM 668 C C . PHE A 1 81 ? -3.718 -7.200 17.074 1.00 90.75 81 PHE A C 1
ATOM 670 O O . PHE A 1 81 ? -3.945 -6.086 17.569 1.00 90.75 81 PHE A O 1
ATOM 677 N N . PRO A 1 82 ? -4.118 -8.329 17.688 1.00 86.62 82 PRO A N 1
ATOM 678 C CA . PRO A 1 82 ? -4.861 -8.316 18.939 1.00 86.62 82 PRO A CA 1
ATOM 679 C C . PRO A 1 82 ? -3.920 -7.964 20.095 1.00 86.62 82 PRO A C 1
ATOM 681 O O . PRO A 1 82 ? -3.078 -8.757 20.509 1.00 86.62 82 PRO A O 1
ATOM 684 N N . THR A 1 83 ? -4.060 -6.756 20.631 1.00 84.38 83 THR A N 1
ATOM 685 C CA . THR A 1 83 ? -3.291 -6.278 21.794 1.00 84.38 83 THR A CA 1
ATOM 686 C C . THR A 1 83 ? -4.032 -6.460 23.122 1.00 84.38 83 THR A C 1
ATOM 688 O O . THR A 1 83 ? -3.461 -6.199 24.178 1.00 84.38 83 THR A O 1
ATOM 691 N N . GLY A 1 84 ? -5.287 -6.921 23.089 1.00 82.56 84 GLY A N 1
ATOM 692 C CA . GLY A 1 84 ? -6.131 -7.137 24.264 1.00 82.56 84 GLY A CA 1
ATOM 693 C C . GLY A 1 84 ? -7.556 -7.562 23.895 1.00 82.56 84 GLY A C 1
ATOM 694 O O . GLY A 1 84 ? -7.888 -7.683 22.717 1.00 82.56 84 GLY A O 1
ATOM 695 N N . SER A 1 85 ? -8.389 -7.795 24.913 1.00 81.25 85 SER A N 1
ATOM 696 C CA . SER A 1 85 ? -9.816 -8.121 24.781 1.00 81.25 85 SER A CA 1
ATOM 697 C C . SER A 1 85 ? -10.654 -7.153 25.632 1.00 81.25 85 SER A C 1
ATOM 699 O O . SER A 1 85 ? -10.233 -6.854 26.754 1.00 81.25 85 SER A O 1
ATOM 701 N N . PRO A 1 86 ? -11.822 -6.674 25.153 1.00 88.44 86 PRO A N 1
ATOM 702 C CA . PRO A 1 86 ? -12.427 -6.956 23.845 1.00 88.44 86 PRO A CA 1
ATOM 703 C C . PRO A 1 86 ? -11.690 -6.265 22.687 1.00 88.44 86 PRO A C 1
ATOM 705 O O . PRO A 1 86 ? -10.983 -5.279 22.894 1.00 88.44 86 PRO A O 1
ATOM 708 N N . LEU A 1 87 ? -11.856 -6.786 21.466 1.00 91.44 87 LEU A N 1
ATOM 709 C CA . LEU A 1 87 ? -11.301 -6.154 20.267 1.00 91.44 87 LEU A CA 1
ATOM 710 C C . LEU A 1 87 ? -11.990 -4.814 20.003 1.00 91.44 87 LEU A C 1
ATOM 712 O O . LEU A 1 87 ? -13.212 -4.695 20.105 1.00 91.44 87 LEU A O 1
ATOM 716 N N . SER A 1 88 ? -11.197 -3.818 19.623 1.00 93.19 88 SER A N 1
ATOM 717 C CA . SER A 1 88 ? -11.718 -2.539 19.148 1.00 93.19 88 SER A CA 1
ATOM 718 C C . SER A 1 88 ? -12.321 -2.661 17.745 1.00 93.19 88 SER A C 1
ATOM 720 O O . SER A 1 88 ? -11.925 -3.504 16.941 1.00 93.19 88 SER A O 1
ATOM 722 N N . THR A 1 89 ? -13.244 -1.762 17.422 1.00 94.50 89 THR A N 1
ATOM 723 C CA . THR A 1 89 ? -13.799 -1.558 16.074 1.00 94.50 89 THR A CA 1
ATOM 724 C C . THR A 1 89 ? -12.703 -1.333 15.031 1.00 94.50 89 THR A C 1
ATOM 726 O O . THR A 1 89 ? -12.718 -1.981 13.987 1.00 94.50 89 THR A O 1
ATOM 729 N N . LEU A 1 90 ? -11.684 -0.529 15.355 1.00 95.62 90 LEU A N 1
ATOM 730 C CA . LEU A 1 90 ? -10.518 -0.306 14.494 1.00 95.62 90 LEU A CA 1
ATOM 731 C C . LEU A 1 90 ? -9.748 -1.603 14.180 1.00 95.62 90 LEU A C 1
ATOM 733 O O . LEU A 1 90 ? -9.341 -1.810 13.039 1.00 95.62 90 LEU A O 1
ATOM 737 N N . GLN A 1 91 ? -9.561 -2.483 15.173 1.00 96.38 91 GLN A N 1
ATOM 738 C CA . GLN A 1 91 ? -8.918 -3.793 14.983 1.00 96.38 91 GLN A CA 1
ATOM 739 C C . GLN A 1 91 ? -9.734 -4.695 14.057 1.00 96.38 91 GLN A C 1
ATOM 741 O O . GLN A 1 91 ? -9.171 -5.337 13.172 1.00 96.38 91 GLN A O 1
ATOM 746 N N . ILE A 1 92 ? -11.057 -4.718 14.239 1.00 96.25 92 ILE A N 1
ATOM 747 C CA . ILE A 1 92 ? -11.971 -5.510 13.410 1.00 96.25 92 ILE A CA 1
ATOM 748 C C . ILE A 1 92 ? -11.937 -5.013 11.959 1.00 96.25 92 ILE A C 1
ATOM 750 O O . ILE A 1 92 ? -11.757 -5.822 11.053 1.00 96.25 92 ILE A O 1
ATOM 754 N N . GLN A 1 93 ? -12.020 -3.697 11.734 1.00 96.44 93 GLN A N 1
ATOM 755 C CA . GLN A 1 93 ? -11.929 -3.110 10.391 1.00 96.44 93 GLN A CA 1
ATOM 756 C C . GLN A 1 93 ? -10.567 -3.382 9.740 1.00 96.44 93 GLN A C 1
ATOM 758 O O . GLN A 1 93 ? -10.496 -3.745 8.570 1.00 96.44 93 GLN A O 1
ATOM 763 N N . ALA A 1 94 ? -9.469 -3.254 10.490 1.00 97.75 94 ALA A N 1
ATOM 764 C CA . ALA A 1 94 ? -8.138 -3.566 9.975 1.00 97.75 94 ALA A CA 1
ATOM 765 C C . ALA A 1 94 ? -8.026 -5.030 9.527 1.00 97.75 94 ALA A C 1
ATOM 767 O O . ALA A 1 94 ? -7.458 -5.315 8.473 1.00 97.75 94 ALA A O 1
ATOM 768 N N . PHE A 1 95 ? -8.588 -5.949 10.314 1.00 97.38 95 PHE A N 1
ATOM 769 C CA . PHE A 1 95 ? -8.631 -7.365 9.976 1.00 97.38 95 PHE A CA 1
ATOM 770 C C . PHE A 1 95 ? -9.494 -7.633 8.736 1.00 97.38 95 PHE A C 1
ATOM 772 O O . PHE A 1 95 ? -9.051 -8.345 7.838 1.00 97.38 95 PHE A O 1
ATOM 779 N N . GLU A 1 96 ? -10.671 -7.009 8.631 1.00 97.31 96 GLU A N 1
ATOM 780 C CA . GLU A 1 96 ? -11.508 -7.062 7.424 1.00 97.31 96 GLU A CA 1
ATOM 781 C C . GLU A 1 96 ? -10.727 -6.595 6.186 1.00 97.31 96 GLU A C 1
ATOM 783 O O . GLU A 1 96 ? -10.728 -7.268 5.157 1.00 97.31 96 GLU A O 1
ATOM 788 N N . GLY A 1 97 ? -9.985 -5.490 6.299 1.00 97.56 97 GLY A N 1
ATOM 789 C CA . GLY A 1 97 ? -9.134 -4.984 5.225 1.00 97.56 97 GLY A CA 1
ATOM 790 C C . GLY A 1 97 ? -8.060 -5.979 4.775 1.00 97.56 97 GLY A C 1
ATOM 791 O O . GLY A 1 97 ? -7.844 -6.135 3.574 1.00 97.56 97 GLY A O 1
ATOM 792 N N . LEU A 1 98 ? -7.413 -6.687 5.711 1.00 97.50 98 LEU A N 1
ATOM 793 C CA . LEU A 1 98 ? -6.455 -7.750 5.374 1.00 97.50 98 LEU A CA 1
ATOM 794 C C . LEU A 1 98 ? -7.126 -8.897 4.620 1.00 97.50 98 LEU A C 1
ATOM 796 O O . LEU A 1 98 ? -6.583 -9.375 3.626 1.00 97.50 98 LEU A O 1
ATOM 800 N N . VAL A 1 99 ? -8.304 -9.319 5.078 1.00 97.19 99 VAL A N 1
ATOM 801 C CA . VAL A 1 99 ? -9.086 -10.383 4.441 1.00 97.19 99 VAL A CA 1
ATOM 802 C C . VAL A 1 99 ? -9.471 -9.979 3.015 1.00 97.19 99 VAL A C 1
ATOM 804 O O . VAL A 1 99 ? -9.248 -10.757 2.092 1.00 97.19 99 VAL A O 1
ATOM 807 N N . ILE A 1 100 ? -9.931 -8.741 2.801 1.00 96.62 100 ILE A N 1
ATOM 808 C CA . ILE A 1 100 ? -10.222 -8.193 1.464 1.00 96.62 100 ILE A CA 1
ATOM 809 C C . ILE A 1 100 ? -8.975 -8.213 0.570 1.00 96.62 100 ILE A C 1
ATOM 811 O O . ILE A 1 100 ? -9.051 -8.648 -0.577 1.00 96.62 100 ILE A O 1
ATOM 815 N N . MET A 1 101 ? -7.817 -7.772 1.076 1.00 95.25 101 MET A N 1
ATOM 816 C CA . MET A 1 101 ? -6.570 -7.807 0.303 1.00 95.25 101 MET A CA 1
ATOM 817 C C . MET A 1 101 ? -6.191 -9.229 -0.112 1.00 95.25 101 MET A C 1
ATOM 819 O O . MET A 1 101 ? -5.829 -9.444 -1.266 1.00 95.25 101 MET A O 1
ATOM 823 N N . ILE A 1 102 ? -6.273 -10.189 0.812 1.00 94.62 102 ILE A N 1
ATOM 824 C CA . ILE A 1 102 ? -5.936 -11.592 0.547 1.00 94.62 102 ILE A CA 1
ATOM 825 C C . ILE A 1 102 ? -6.908 -12.195 -0.468 1.00 94.62 102 ILE A C 1
ATOM 827 O O . ILE A 1 102 ? -6.456 -12.857 -1.398 1.00 94.62 102 ILE A O 1
ATOM 831 N N . HIS A 1 103 ? -8.211 -11.931 -0.335 1.00 93.81 103 HIS A N 1
ATOM 832 C CA . HIS A 1 103 ? -9.210 -12.398 -1.295 1.00 93.81 103 HIS A CA 1
ATOM 833 C C . HIS A 1 103 ? -8.970 -11.834 -2.690 1.00 93.81 103 HIS A C 1
ATOM 835 O O . HIS A 1 103 ? -8.873 -12.610 -3.631 1.00 93.81 103 HIS A O 1
ATOM 841 N N . ASN A 1 104 ? -8.758 -10.521 -2.824 1.00 91.44 104 ASN A N 1
ATOM 842 C CA . ASN A 1 104 ? -8.448 -9.934 -4.128 1.00 91.44 104 ASN A CA 1
ATOM 843 C C . ASN A 1 104 ? -7.196 -10.548 -4.750 1.00 91.44 104 ASN A C 1
ATOM 845 O O . ASN A 1 104 ? -7.173 -10.768 -5.955 1.00 91.44 104 ASN A O 1
ATOM 849 N N . ILE A 1 105 ? -6.158 -10.818 -3.949 1.00 90.81 105 ILE A N 1
ATOM 850 C CA . ILE A 1 105 ? -4.962 -11.507 -4.440 1.00 90.81 105 ILE A CA 1
ATOM 851 C C . ILE A 1 105 ? -5.346 -12.899 -4.944 1.00 90.81 105 ILE A C 1
ATOM 853 O O . ILE A 1 105 ? -5.072 -13.200 -6.099 1.00 90.81 105 ILE A O 1
ATOM 857 N N . SER A 1 106 ? -6.014 -13.703 -4.114 1.00 90.50 106 SER A N 1
ATOM 858 C CA . SER A 1 106 ? -6.416 -15.077 -4.434 1.00 90.50 106 SER A CA 1
ATOM 859 C C . SER A 1 106 ? -7.269 -15.163 -5.700 1.00 90.50 106 SER A C 1
ATOM 861 O O . SER A 1 106 ? -6.948 -15.943 -6.590 1.00 90.50 106 SER A O 1
ATOM 863 N N . ASP A 1 107 ? -8.296 -14.322 -5.818 1.00 87.81 107 ASP A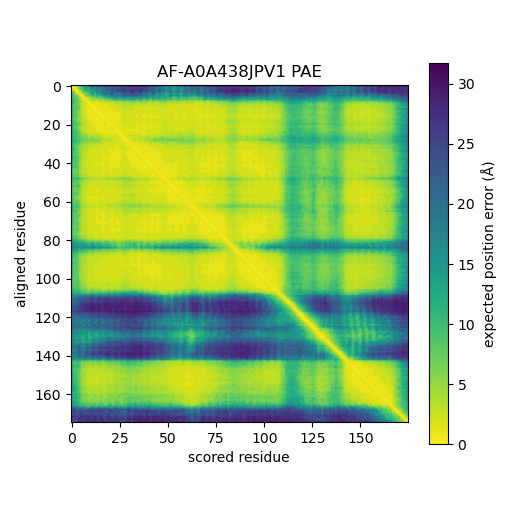 N 1
ATOM 864 C CA . ASP A 1 107 ? -9.253 -14.351 -6.931 1.00 87.81 107 ASP A CA 1
ATOM 865 C C . ASP A 1 107 ? -8.593 -14.086 -8.292 1.00 87.81 107 ASP A C 1
ATOM 867 O O . ASP A 1 107 ? -9.111 -14.498 -9.328 1.00 87.81 107 ASP A O 1
ATOM 871 N N . HIS A 1 108 ? -7.444 -13.404 -8.313 1.00 78.69 108 HIS A N 1
ATOM 872 C CA . HIS A 1 108 ? -6.705 -13.139 -9.548 1.00 78.69 108 HIS A CA 1
ATOM 873 C C . HIS A 1 108 ? -5.551 -14.123 -9.784 1.00 78.69 108 HIS A C 1
ATOM 875 O O . HIS A 1 108 ? -4.959 -14.083 -10.859 1.00 78.69 108 HIS A O 1
ATOM 881 N N . VAL A 1 109 ? -5.234 -15.011 -8.831 1.00 74.44 109 VAL A N 1
ATOM 882 C CA . VAL A 1 109 ? -4.303 -16.131 -9.063 1.00 74.44 109 VAL A CA 1
ATOM 883 C C . VAL A 1 109 ? -4.987 -17.237 -9.874 1.00 74.44 109 VAL A C 1
ATOM 885 O O . VAL A 1 109 ? -4.371 -17.805 -10.771 1.00 74.44 109 VAL A O 1
ATOM 888 N N . ASP A 1 110 ? -6.276 -17.492 -9.635 1.00 58.16 110 ASP A N 1
ATOM 889 C CA . ASP A 1 110 ? -7.020 -18.592 -10.276 1.00 58.16 110 ASP A CA 1
ATOM 890 C C . ASP A 1 110 ? -7.397 -18.325 -11.753 1.00 58.16 110 ASP A C 1
ATOM 892 O O . ASP A 1 110 ? -7.877 -19.216 -12.455 1.00 58.16 110 ASP A O 1
ATOM 896 N N . GLY A 1 111 ? -7.165 -17.103 -12.250 1.00 55.28 111 GLY A N 1
ATOM 897 C CA . GLY A 1 111 ? -7.372 -16.722 -13.653 1.00 55.28 111 GLY A CA 1
ATOM 898 C C . GLY A 1 111 ? -6.213 -17.078 -14.595 1.00 55.28 111 GLY A C 1
ATOM 899 O O . GLY A 1 111 ? -6.388 -17.012 -15.812 1.00 55.28 111 GLY A O 1
ATOM 900 N N . GLU A 1 112 ? -5.051 -17.467 -14.059 1.00 54.19 112 GLU A N 1
ATOM 901 C CA . GLU A 1 112 ? -3.860 -17.881 -14.815 1.00 54.19 112 GLU A CA 1
ATOM 902 C C . GLU A 1 112 ? -3.736 -19.415 -14.809 1.00 54.19 112 GLU A C 1
ATOM 904 O O . GLU A 1 112 ? -2.781 -19.993 -14.289 1.00 54.19 112 GLU A O 1
ATOM 909 N N . HIS A 1 113 ? -4.735 -20.105 -15.368 1.00 48.41 113 HIS A N 1
ATOM 910 C CA . HIS A 1 113 ? -4.590 -21.529 -15.652 1.00 48.41 113 HIS A CA 1
ATOM 911 C C . HIS A 1 113 ? -3.624 -21.721 -16.832 1.00 48.41 113 HIS A C 1
ATOM 913 O O . HIS A 1 113 ? -3.882 -21.268 -17.945 1.00 48.41 113 HIS A O 1
ATOM 919 N N . ASP A 1 114 ? -2.547 -22.445 -16.528 1.00 51.44 114 ASP A N 1
ATOM 920 C CA . ASP A 1 114 ? -1.554 -23.065 -17.407 1.00 51.44 114 ASP A CA 1
ATOM 921 C C . ASP A 1 114 ? -0.354 -22.190 -17.830 1.00 51.44 114 ASP A C 1
ATOM 923 O O . ASP A 1 114 ? -0.433 -21.392 -18.760 1.00 51.44 114 ASP A O 1
ATOM 927 N N . SER A 1 115 ? 0.809 -22.484 -17.213 1.00 52.25 115 SER A N 1
ATOM 928 C CA . SER A 1 115 ? 2.166 -22.565 -17.826 1.00 52.25 115 SER A CA 1
ATOM 929 C C . SER A 1 115 ? 3.325 -21.841 -17.112 1.00 52.25 115 SER A C 1
ATOM 931 O O . SER A 1 115 ? 4.347 -21.604 -17.746 1.00 52.25 115 SER A O 1
ATOM 933 N N . SER A 1 116 ? 3.272 -21.543 -15.808 1.00 52.41 116 SER A N 1
ATOM 934 C CA . SER A 1 116 ? 4.417 -20.897 -15.127 1.00 52.41 116 SER A CA 1
ATOM 935 C C . SER A 1 116 ? 4.920 -21.686 -13.914 1.00 52.41 116 SER A C 1
ATOM 937 O O . SER A 1 116 ? 4.232 -21.831 -12.908 1.00 52.41 116 SER A O 1
ATOM 939 N N . SER A 1 117 ? 6.145 -22.214 -14.009 1.00 47.25 117 SER A N 1
ATOM 940 C CA . SER A 1 117 ? 6.796 -23.060 -12.998 1.00 47.25 117 SER A CA 1
ATOM 941 C C . SER A 1 117 ? 6.921 -22.387 -11.623 1.00 47.25 117 SER A C 1
ATOM 943 O O . SER A 1 117 ? 7.467 -21.289 -11.514 1.00 47.25 117 SER A O 1
ATOM 945 N N . SER A 1 118 ? 6.514 -23.089 -10.561 1.00 49.53 118 SER A N 1
ATOM 946 C CA . SER A 1 118 ? 6.557 -22.668 -9.149 1.00 49.53 118 SER A CA 1
ATOM 947 C C . SER A 1 118 ? 7.967 -22.672 -8.517 1.00 49.53 118 SER A C 1
ATOM 949 O O . SER A 1 118 ? 8.163 -23.189 -7.418 1.00 49.53 118 SER A O 1
ATOM 951 N N . GLY A 1 119 ? 8.973 -22.134 -9.211 1.00 53.78 119 GLY A N 1
ATOM 952 C CA . GLY A 1 119 ? 10.320 -21.915 -8.670 1.00 53.78 119 GLY A CA 1
ATOM 953 C C . GLY A 1 119 ? 10.520 -20.477 -8.167 1.00 53.78 119 GLY A C 1
ATOM 954 O O . GLY A 1 119 ? 9.759 -19.584 -8.545 1.00 53.78 119 GLY A O 1
ATOM 955 N N . PRO A 1 120 ? 11.556 -20.199 -7.346 1.00 50.81 120 PRO A N 1
ATOM 956 C CA . PRO A 1 120 ? 12.030 -18.829 -7.170 1.00 50.81 120 PRO A CA 1
ATOM 957 C C . PRO A 1 120 ? 12.339 -18.265 -8.559 1.00 50.81 120 PRO A C 1
ATOM 959 O O . PRO A 1 120 ? 13.064 -18.908 -9.309 1.00 50.81 120 PRO A O 1
ATOM 962 N N . TYR A 1 121 ? 11.788 -17.103 -8.910 1.00 59.12 121 TYR A N 1
ATOM 963 C CA . TYR A 1 121 ? 12.047 -16.457 -10.199 1.00 59.12 121 TYR A CA 1
ATOM 964 C C . TYR A 1 121 ? 13.248 -15.508 -10.030 1.00 59.12 121 TYR A C 1
ATOM 966 O O . TYR A 1 121 ? 13.068 -14.390 -9.524 1.00 59.12 121 TYR A O 1
ATOM 974 N N . PRO A 1 122 ? 14.495 -15.927 -10.333 1.00 57.69 122 PRO A N 1
ATOM 975 C CA . PRO A 1 122 ? 15.632 -15.023 -10.283 1.00 57.69 122 PRO A CA 1
ATOM 976 C C . PRO A 1 122 ? 15.441 -13.943 -11.349 1.00 57.69 122 PRO A C 1
ATOM 978 O O . PRO A 1 122 ? 15.391 -14.221 -12.542 1.00 57.69 122 PRO A O 1
ATOM 981 N N . VAL A 1 123 ? 15.329 -12.687 -10.918 1.00 63.47 123 VAL A N 1
ATOM 982 C CA . VAL A 1 123 ? 15.351 -11.545 -11.838 1.00 63.47 123 VAL A CA 1
ATOM 983 C C . VAL A 1 123 ? 16.811 -11.288 -12.208 1.00 63.47 123 VAL A C 1
ATOM 985 O O . VAL A 1 123 ? 17.489 -10.474 -11.574 1.00 63.47 123 VAL A O 1
ATOM 988 N N . GLU A 1 124 ? 17.321 -12.012 -13.202 1.00 62.09 124 GLU A N 1
ATOM 989 C CA . GLU A 1 124 ? 18.605 -11.688 -13.820 1.00 62.09 124 GLU A CA 1
ATOM 990 C C . GLU A 1 124 ? 18.423 -10.477 -14.739 1.00 62.09 124 GLU A C 1
ATOM 992 O O . GLU A 1 124 ? 17.729 -10.528 -15.751 1.00 62.09 124 GLU A O 1
ATOM 997 N N . ILE A 1 125 ? 19.043 -9.351 -14.377 1.00 60.66 125 ILE A N 1
ATOM 998 C CA . ILE A 1 125 ? 19.134 -8.190 -15.267 1.00 60.66 125 ILE A CA 1
ATOM 999 C C . ILE A 1 125 ? 20.267 -8.490 -16.250 1.00 60.66 125 ILE A C 1
ATOM 1001 O O . ILE A 1 125 ? 21.406 -8.085 -16.028 1.00 60.66 125 ILE A O 1
ATOM 1005 N N . THR A 1 126 ? 19.960 -9.268 -17.285 1.00 57.38 126 THR A N 1
ATOM 1006 C CA . THR A 1 126 ? 20.909 -9.661 -18.339 1.00 57.38 126 THR A CA 1
ATOM 1007 C C . THR A 1 126 ? 21.323 -8.476 -19.215 1.00 57.38 126 THR A C 1
ATOM 1009 O O . THR A 1 126 ? 22.415 -8.473 -19.776 1.00 57.38 126 THR A O 1
ATOM 1012 N N . GLU A 1 127 ? 20.490 -7.433 -19.275 1.00 63.34 127 GLU A N 1
ATOM 1013 C CA . GLU A 1 127 ? 20.695 -6.234 -20.085 1.00 63.34 127 GLU A CA 1
ATOM 1014 C C . GLU A 1 127 ? 20.357 -4.965 -19.281 1.00 63.34 127 GLU A C 1
ATOM 1016 O O . GLU A 1 127 ? 19.335 -4.896 -18.590 1.00 63.34 127 GLU A O 1
ATOM 1021 N N . TYR A 1 128 ? 21.214 -3.938 -19.350 1.00 65.38 128 TYR A N 1
ATOM 1022 C CA . TYR A 1 128 ? 20.938 -2.645 -18.719 1.00 65.38 128 TYR A CA 1
ATOM 1023 C C . TYR A 1 128 ? 19.769 -1.954 -19.428 1.00 65.38 128 TYR A C 1
ATOM 1025 O O . TYR A 1 128 ? 19.889 -1.536 -20.577 1.00 65.38 128 TYR A O 1
ATOM 1033 N N . ARG A 1 129 ? 18.649 -1.796 -18.716 1.00 64.81 129 ARG A N 1
ATOM 1034 C CA . ARG A 1 129 ? 17.467 -1.070 -19.196 1.00 64.81 129 ARG A CA 1
ATOM 1035 C C . ARG A 1 129 ? 17.265 0.209 -18.386 1.00 64.81 129 ARG A C 1
ATOM 1037 O O . ARG A 1 129 ? 17.086 0.111 -17.166 1.00 64.81 129 ARG A O 1
ATOM 1044 N N . PRO A 1 130 ? 17.291 1.397 -19.013 1.00 66.31 130 PRO A N 1
ATOM 1045 C CA . PRO A 1 130 ? 17.084 2.647 -18.300 1.00 66.31 130 PRO A CA 1
ATOM 1046 C C . PRO A 1 130 ? 15.689 2.719 -17.680 1.00 66.31 130 PRO A C 1
ATOM 1048 O O . PRO A 1 130 ? 14.694 2.389 -18.318 1.00 66.31 130 PRO A O 1
ATOM 1051 N N . PHE A 1 131 ? 15.593 3.196 -16.439 1.00 65.44 131 PHE A N 1
ATOM 1052 C CA . PHE A 1 131 ? 14.308 3.260 -15.734 1.00 65.44 131 PHE A CA 1
ATOM 1053 C C . PHE A 1 131 ? 13.330 4.288 -16.332 1.00 65.44 131 PHE A C 1
ATOM 1055 O O . PHE A 1 131 ? 12.134 4.215 -16.062 1.00 65.44 131 PHE A O 1
ATOM 1062 N N . TRP A 1 132 ? 13.839 5.270 -17.086 1.00 67.06 132 TRP A N 1
ATOM 1063 C CA . TRP A 1 132 ? 13.067 6.344 -17.723 1.00 67.06 132 TRP A CA 1
ATOM 1064 C C . TRP A 1 132 ? 12.514 5.958 -19.097 1.00 67.06 132 TRP A C 1
ATOM 1066 O O . TRP A 1 132 ? 11.858 6.777 -19.740 1.00 67.06 132 TRP A O 1
ATOM 1076 N N . ASP A 1 133 ? 12.778 4.736 -19.562 1.00 64.56 133 ASP A N 1
ATOM 1077 C CA . ASP A 1 133 ? 12.207 4.254 -20.810 1.00 64.56 133 ASP A CA 1
ATOM 1078 C C . ASP A 1 133 ? 10.731 3.864 -20.604 1.00 64.56 133 ASP A C 1
ATOM 1080 O O . ASP A 1 133 ? 10.386 2.764 -20.160 1.00 64.56 133 ASP A O 1
ATOM 1084 N N . GLU A 1 134 ? 9.838 4.820 -20.877 1.00 57.06 134 GLU A N 1
ATOM 1085 C CA . GLU A 1 134 ? 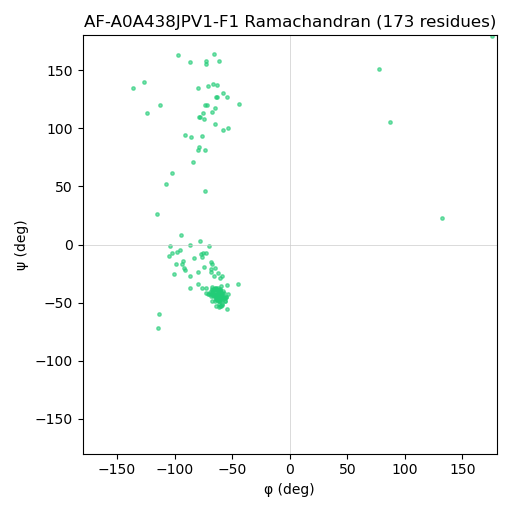8.385 4.618 -20.858 1.00 57.06 134 GLU A CA 1
ATOM 1086 C C . GLU A 1 134 ? 7.868 3.883 -22.114 1.00 57.06 134 GLU A C 1
ATOM 1088 O O . GLU A 1 134 ? 6.696 3.504 -22.139 1.00 57.06 134 GLU A O 1
ATOM 1093 N N . ASN A 1 135 ? 8.702 3.650 -23.144 1.00 53.00 135 ASN A N 1
ATOM 1094 C CA . ASN A 1 135 ? 8.267 3.115 -24.445 1.00 53.00 135 ASN A CA 1
ATOM 1095 C C . ASN A 1 135 ? 8.009 1.605 -24.471 1.00 53.00 135 ASN A C 1
ATOM 1097 O O . ASN A 1 135 ? 7.646 1.070 -25.522 1.00 53.00 135 ASN A O 1
ATOM 1101 N N . PHE A 1 136 ? 8.131 0.907 -23.342 1.00 51.78 136 PHE A N 1
ATOM 1102 C CA . PHE A 1 136 ? 7.752 -0.499 -23.263 1.00 51.78 136 PHE A CA 1
ATOM 1103 C C . PHE A 1 136 ? 6.221 -0.626 -23.267 1.00 51.78 136 PHE A C 1
ATOM 1105 O O . PHE A 1 136 ? 5.568 -0.748 -22.227 1.00 51.78 136 PHE A O 1
ATOM 1112 N N . LYS A 1 137 ? 5.629 -0.557 -24.464 1.00 49.78 137 LYS A N 1
ATOM 1113 C CA . LYS A 1 137 ? 4.306 -1.119 -24.715 1.00 49.78 137 LYS A CA 1
ATOM 1114 C C . LYS A 1 137 ? 4.465 -2.620 -24.525 1.00 49.78 137 LYS A C 1
ATOM 1116 O O . LYS A 1 137 ? 5.061 -3.266 -25.378 1.00 49.78 137 LYS A O 1
ATOM 1121 N N . ALA A 1 138 ? 3.992 -3.132 -23.390 1.00 49.53 138 ALA A N 1
ATOM 1122 C CA . ALA A 1 138 ? 3.826 -4.561 -23.179 1.00 49.53 138 ALA A CA 1
ATOM 1123 C C . ALA A 1 138 ? 2.977 -5.086 -24.341 1.00 49.53 138 ALA A C 1
ATOM 1125 O O . ALA A 1 138 ? 1.772 -4.834 -24.400 1.00 49.53 138 ALA A O 1
ATOM 1126 N N . ASN A 1 139 ? 3.637 -5.684 -25.327 1.00 46.81 139 ASN A N 1
ATOM 1127 C CA . ASN A 1 139 ? 2.950 -6.448 -26.339 1.00 46.81 139 ASN A CA 1
ATOM 1128 C C . ASN A 1 139 ? 2.639 -7.770 -25.635 1.00 46.81 139 ASN A C 1
ATOM 1130 O O . ASN A 1 139 ? 3.549 -8.512 -25.288 1.00 46.81 139 ASN A O 1
ATOM 1134 N N . ASP A 1 140 ? 1.356 -7.970 -25.360 1.00 50.72 140 ASP A N 1
ATOM 1135 C CA . ASP A 1 140 ? 0.753 -9.148 -24.743 1.00 50.72 140 ASP A CA 1
ATOM 1136 C C . ASP A 1 140 ? 0.870 -9.339 -23.219 1.00 50.72 140 ASP A C 1
ATOM 1138 O O . ASP A 1 140 ? 1.747 -8.852 -22.506 1.00 50.72 140 ASP A O 1
ATOM 1142 N N .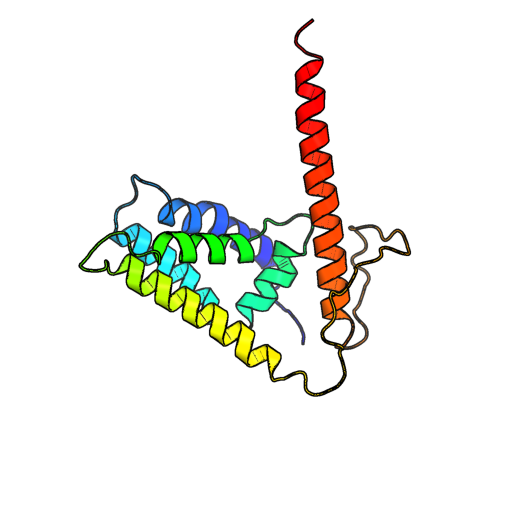 SER A 1 141 ? -0.165 -10.018 -22.722 1.00 55.44 141 SER A N 1
ATOM 1143 C CA . SER A 1 141 ? -0.561 -10.195 -21.324 1.00 55.44 141 SER A CA 1
ATOM 1144 C C . SER A 1 141 ? 0.380 -11.082 -20.501 1.00 55.44 141 SER A C 1
ATOM 1146 O O . SER A 1 141 ? 0.124 -11.271 -19.318 1.00 55.44 141 SER A O 1
ATOM 1148 N N . GLU A 1 142 ? 1.439 -11.621 -21.099 1.00 52.00 142 GLU A N 1
ATOM 1149 C CA . GLU A 1 142 ? 2.382 -12.551 -20.461 1.00 52.00 142 GLU A CA 1
ATOM 1150 C C . GLU A 1 142 ? 3.604 -11.825 -19.861 1.00 52.00 142 GLU A C 1
ATOM 1152 O O . GLU A 1 142 ? 4.271 -12.340 -18.972 1.00 52.00 142 GLU A O 1
ATOM 1157 N N . ASP A 1 143 ? 3.848 -10.572 -20.263 1.00 67.06 143 ASP A N 1
ATOM 1158 C CA . ASP A 1 143 ? 5.099 -9.853 -19.967 1.00 67.06 143 ASP A CA 1
ATOM 1159 C C . ASP A 1 143 ? 4.956 -8.793 -18.847 1.00 67.06 143 ASP A C 1
ATOM 1161 O O . ASP A 1 143 ? 5.905 -8.111 -18.448 1.00 67.06 143 ASP A O 1
ATOM 1165 N N . TRP A 1 144 ? 3.747 -8.612 -18.295 1.00 74.62 144 TRP A N 1
ATOM 1166 C CA . TRP A 1 144 ? 3.505 -7.574 -17.282 1.00 74.62 144 TRP A CA 1
ATOM 1167 C C . TRP A 1 144 ? 4.118 -7.926 -15.921 1.00 74.62 144 TRP A C 1
ATOM 1169 O O . TRP A 1 144 ? 4.617 -7.035 -15.225 1.00 74.62 144 TRP A O 1
ATOM 1179 N N . ALA A 1 145 ? 4.079 -9.206 -15.535 1.00 78.25 145 ALA A N 1
ATOM 1180 C CA . ALA A 1 145 ? 4.591 -9.677 -14.253 1.00 78.25 145 ALA A CA 1
ATOM 1181 C C . ALA A 1 145 ? 6.119 -9.568 -14.217 1.00 78.25 145 ALA A C 1
ATOM 1183 O O . ALA A 1 145 ? 6.681 -9.046 -13.251 1.00 78.25 145 ALA A O 1
ATOM 1184 N N . ASP A 1 146 ? 6.789 -9.973 -15.297 1.00 77.56 146 ASP A N 1
ATOM 1185 C CA . ASP A 1 146 ? 8.239 -9.846 -15.447 1.00 77.56 146 ASP A CA 1
ATOM 1186 C C . ASP A 1 146 ? 8.681 -8.382 -15.496 1.00 77.56 146 ASP A C 1
ATOM 1188 O O . ASP A 1 146 ? 9.642 -7.997 -14.821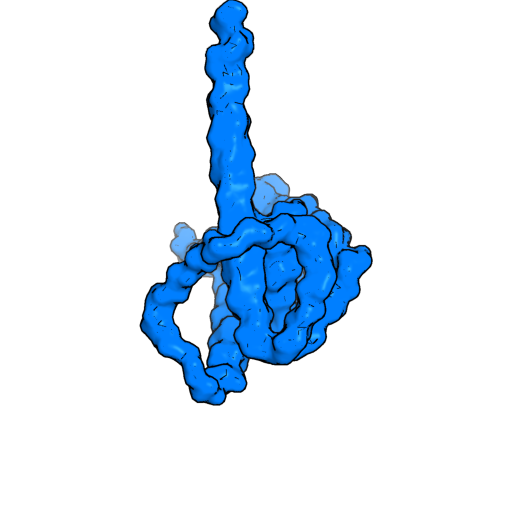 1.00 77.56 146 ASP A O 1
ATOM 1192 N N . HIS A 1 147 ? 7.904 -7.515 -16.144 1.00 77.19 147 HIS A N 1
ATOM 1193 C CA . HIS A 1 147 ? 8.135 -6.074 -16.096 1.00 77.19 147 HIS A CA 1
ATOM 1194 C C . HIS A 1 147 ? 7.979 -5.477 -14.692 1.00 77.19 147 HIS A C 1
ATOM 1196 O O . HIS A 1 147 ? 8.826 -4.703 -14.231 1.00 77.19 147 HIS A O 1
ATOM 1202 N N . ALA A 1 148 ? 6.919 -5.846 -13.970 1.00 83.44 148 ALA A N 1
ATOM 1203 C CA . ALA A 1 148 ? 6.700 -5.413 -12.592 1.00 83.44 148 ALA A CA 1
ATOM 1204 C C . ALA A 1 148 ? 7.844 -5.883 -11.673 1.00 83.44 148 ALA A C 1
ATOM 1206 O O . ALA A 1 148 ? 8.353 -5.097 -10.864 1.00 83.44 148 ALA A O 1
ATOM 1207 N N . ARG A 1 149 ? 8.307 -7.131 -11.843 1.00 84.44 149 ARG A N 1
ATOM 1208 C CA . ARG A 1 149 ? 9.456 -7.713 -11.129 1.00 84.44 149 ARG A CA 1
ATOM 1209 C C . ARG A 1 149 ? 10.751 -6.962 -11.431 1.00 84.44 149 ARG A C 1
ATOM 1211 O O . ARG A 1 149 ? 11.459 -6.590 -10.489 1.00 84.44 149 ARG A O 1
ATOM 1218 N N . LEU A 1 150 ? 11.039 -6.693 -12.706 1.00 84.12 150 LEU A N 1
ATOM 1219 C CA . LEU A 1 150 ? 12.215 -5.938 -13.143 1.00 84.12 150 LEU A CA 1
ATOM 1220 C C . LEU A 1 150 ? 12.222 -4.536 -12.532 1.00 84.12 150 LEU A C 1
ATOM 1222 O O . LEU A 1 150 ? 13.193 -4.149 -11.877 1.00 84.12 150 LEU A O 1
ATOM 1226 N N . ARG A 1 151 ? 11.119 -3.794 -12.669 1.00 86.50 151 ARG A N 1
ATOM 1227 C CA . ARG A 1 151 ? 10.999 -2.437 -12.122 1.00 86.50 151 ARG A CA 1
ATOM 1228 C C . ARG A 1 151 ? 11.118 -2.417 -10.596 1.00 86.50 151 ARG A C 1
ATOM 1230 O O . ARG A 1 151 ? 11.868 -1.604 -10.052 1.00 86.50 151 ARG A O 1
ATOM 1237 N N . LYS A 1 152 ? 10.487 -3.366 -9.888 1.00 90.06 152 LYS A N 1
ATOM 1238 C CA . LYS A 1 152 ? 10.647 -3.499 -8.427 1.00 90.06 152 LYS A CA 1
ATOM 1239 C C . LYS A 1 152 ? 12.102 -3.804 -8.053 1.00 90.06 152 LYS A C 1
ATOM 1241 O O . LYS A 1 152 ? 12.608 -3.249 -7.077 1.00 90.06 152 LYS A O 1
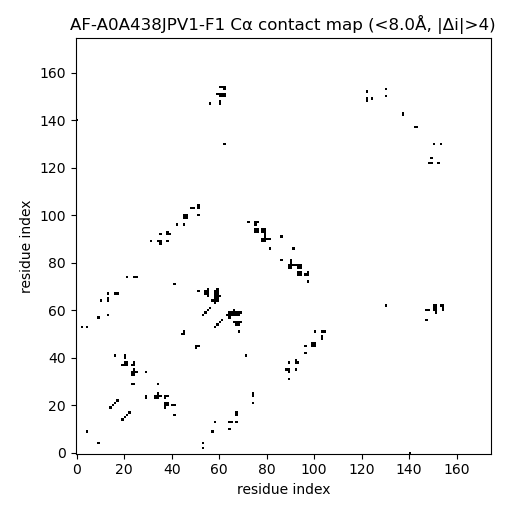ATOM 1246 N N . ALA A 1 153 ? 12.805 -4.646 -8.814 1.00 88.25 153 ALA A N 1
ATOM 1247 C CA . ALA A 1 153 ? 14.220 -4.937 -8.583 1.00 88.25 153 ALA A CA 1
ATOM 1248 C C . ALA A 1 153 ? 15.112 -3.702 -8.790 1.00 88.25 153 ALA A C 1
ATOM 1250 O O . ALA A 1 153 ? 15.958 -3.417 -7.941 1.00 88.25 153 ALA A O 1
ATOM 1251 N N . GLN A 1 154 ? 14.889 -2.935 -9.860 1.00 87.75 154 GLN A N 1
ATOM 1252 C CA . GLN A 1 154 ? 15.595 -1.677 -10.116 1.00 87.75 154 GLN A CA 1
ATOM 1253 C C . GLN A 1 154 ? 15.353 -0.654 -8.999 1.00 87.75 154 GLN A C 1
ATOM 1255 O O . GLN A 1 154 ? 16.314 -0.126 -8.437 1.00 87.75 154 GLN A O 1
ATOM 1260 N N . LYS A 1 155 ? 14.090 -0.440 -8.601 1.00 91.50 155 LYS A N 1
ATOM 1261 C CA . LYS A 1 155 ? 13.726 0.450 -7.487 1.00 91.50 155 LYS A CA 1
ATOM 1262 C C . LYS A 1 155 ? 14.446 0.060 -6.194 1.00 91.50 155 LYS A C 1
ATOM 1264 O O . LYS A 1 155 ? 15.002 0.925 -5.522 1.00 91.50 155 LYS A O 1
ATOM 1269 N N . ARG A 1 156 ? 14.493 -1.238 -5.861 1.00 90.88 156 ARG A N 1
ATOM 1270 C CA . ARG A 1 156 ? 15.228 -1.740 -4.684 1.00 90.88 156 ARG A CA 1
ATOM 1271 C C . ARG A 1 156 ? 16.721 -1.419 -4.751 1.00 90.88 156 ARG A C 1
ATOM 1273 O O . ARG A 1 156 ? 17.258 -0.911 -3.772 1.00 90.88 156 ARG A O 1
ATOM 1280 N N . LYS A 1 157 ? 17.379 -1.667 -5.890 1.00 90.00 157 LYS A N 1
ATOM 1281 C CA . LYS A 1 157 ? 18.807 -1.344 -6.069 1.00 90.00 157 LYS A CA 1
ATOM 1282 C C . LYS A 1 157 ? 19.079 0.146 -5.858 1.00 90.00 157 LYS A C 1
ATOM 1284 O O . LYS A 1 157 ? 20.037 0.496 -5.180 1.00 90.00 157 LYS A O 1
ATOM 1289 N N . ILE A 1 158 ? 18.213 1.009 -6.385 1.00 89.62 158 ILE A N 1
ATOM 1290 C CA . ILE A 1 158 ? 18.359 2.466 -6.278 1.00 89.62 158 ILE A CA 1
ATOM 1291 C C . ILE A 1 158 ? 18.137 2.948 -4.844 1.00 89.62 158 ILE A C 1
ATOM 1293 O O . ILE A 1 158 ? 18.914 3.765 -4.363 1.00 89.62 158 ILE A O 1
ATOM 1297 N N . LYS A 1 159 ? 17.149 2.397 -4.128 1.00 90.00 159 LYS A N 1
ATOM 1298 C CA . LYS A 1 159 ? 16.962 2.682 -2.696 1.00 90.00 159 LYS A CA 1
ATOM 1299 C C . LYS A 1 159 ? 18.193 2.301 -1.872 1.00 90.00 159 LYS A C 1
ATOM 1301 O O . LYS A 1 159 ? 18.676 3.123 -1.106 1.00 90.00 159 LYS A O 1
ATOM 1306 N N . ILE A 1 160 ? 18.738 1.100 -2.082 1.00 89.88 160 ILE A N 1
ATOM 1307 C CA . ILE A 1 160 ? 19.950 0.635 -1.387 1.00 89.88 160 ILE A CA 1
ATOM 1308 C C . ILE A 1 160 ? 21.148 1.538 -1.709 1.00 89.88 160 ILE A C 1
ATOM 1310 O O . ILE A 1 160 ? 21.885 1.923 -0.805 1.00 89.88 160 ILE A O 1
ATOM 1314 N N . ALA A 1 161 ? 21.336 1.899 -2.981 1.00 89.50 161 ALA A N 1
A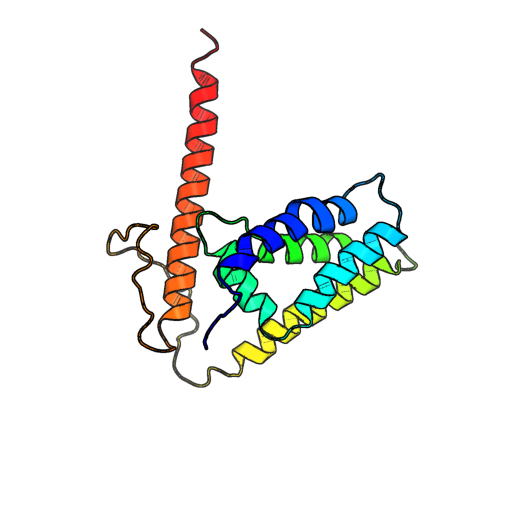TOM 1315 C CA . ALA A 1 161 ? 22.408 2.800 -3.395 1.00 89.50 161 ALA A CA 1
ATOM 1316 C C . ALA A 1 161 ? 22.264 4.193 -2.756 1.00 89.50 161 ALA A C 1
ATOM 1318 O O . ALA A 1 161 ? 23.246 4.742 -2.265 1.00 89.50 161 ALA A O 1
ATOM 1319 N N . GLY A 1 162 ? 21.043 4.736 -2.702 1.00 90.19 162 GLY A N 1
ATOM 1320 C CA . GLY A 1 162 ? 20.753 5.998 -2.021 1.00 90.19 162 GLY A CA 1
ATOM 1321 C C . GLY A 1 162 ? 21.018 5.932 -0.516 1.00 90.19 162 GLY A C 1
ATOM 1322 O O . GLY A 1 162 ? 21.618 6.846 0.042 1.00 90.19 162 GLY A O 1
ATOM 1323 N N . ASP A 1 163 ? 20.646 4.833 0.140 1.00 89.31 163 ASP A N 1
ATOM 1324 C CA . ASP A 1 163 ? 20.946 4.615 1.558 1.00 89.31 163 ASP A CA 1
ATOM 1325 C C . ASP A 1 163 ? 22.455 4.525 1.823 1.00 89.31 163 ASP A C 1
ATOM 1327 O O . ASP A 1 163 ? 22.920 5.040 2.838 1.00 89.31 163 ASP A O 1
ATOM 1331 N N . HIS A 1 164 ? 23.223 3.897 0.926 1.00 89.88 164 HIS A N 1
ATOM 1332 C CA . HIS A 1 164 ? 24.685 3.847 1.010 1.00 89.88 164 HIS A CA 1
ATOM 1333 C C . HIS A 1 164 ? 25.297 5.243 0.853 1.00 89.88 164 HIS A C 1
ATOM 1335 O O . HIS A 1 164 ? 26.078 5.670 1.699 1.00 89.88 164 HIS A O 1
ATOM 1341 N N . PHE A 1 165 ? 24.874 5.986 -0.174 1.00 89.56 165 PHE A N 1
ATOM 1342 C CA . PHE A 1 165 ? 25.312 7.361 -0.419 1.00 89.56 165 PHE A CA 1
ATOM 1343 C C . PHE A 1 165 ? 25.051 8.273 0.793 1.00 89.56 165 PHE A C 1
ATOM 1345 O O . PHE A 1 165 ? 25.962 8.926 1.296 1.00 89.56 165 PHE A O 1
ATOM 1352 N N . ASN A 1 166 ? 23.834 8.224 1.347 1.00 87.62 166 ASN A N 1
ATOM 1353 C CA . ASN A 1 166 ? 23.435 9.021 2.513 1.00 87.62 166 ASN A CA 1
ATOM 1354 C C . ASN A 1 166 ? 24.199 8.665 3.806 1.00 87.62 166 ASN A C 1
ATOM 1356 O O . ASN A 1 166 ? 24.191 9.447 4.762 1.00 87.62 166 ASN A O 1
ATOM 1360 N N . ARG A 1 167 ? 24.796 7.469 3.886 1.00 84.94 167 ARG A N 1
ATOM 1361 C CA . ARG A 1 167 ? 25.613 7.032 5.030 1.00 84.94 167 ARG A CA 1
ATOM 1362 C C . ARG A 1 167 ? 27.068 7.468 4.893 1.00 84.94 167 ARG A C 1
ATOM 1364 O O . ARG A 1 167 ? 27.656 7.834 5.909 1.00 84.94 167 ARG A O 1
ATOM 1371 N N . ASP A 1 168 ? 27.617 7.449 3.681 1.00 74.88 168 ASP A N 1
ATOM 1372 C CA . ASP A 1 168 ? 29.013 7.815 3.425 1.00 74.88 168 ASP A CA 1
ATOM 1373 C C . ASP A 1 168 ? 29.252 9.324 3.542 1.00 74.88 168 ASP A C 1
ATOM 1375 O O . ASP A 1 168 ? 30.195 9.723 4.219 1.00 74.88 168 ASP A O 1
ATOM 1379 N N . GLU A 1 169 ? 28.352 10.174 3.028 1.00 59.25 169 GLU A N 1
ATOM 1380 C CA . GLU A 1 169 ? 28.500 11.637 3.161 1.00 59.25 169 GLU A CA 1
ATOM 1381 C C . GLU A 1 169 ? 28.565 12.107 4.623 1.00 59.25 169 GLU A C 1
ATOM 1383 O O . GLU A 1 169 ? 29.183 13.122 4.928 1.00 59.25 169 GLU A O 1
ATOM 1388 N N . ARG A 1 170 ? 27.969 11.374 5.573 1.00 58.84 170 ARG A N 1
ATOM 1389 C CA . ARG A 1 170 ? 27.999 11.746 6.999 1.00 58.84 170 ARG A CA 1
ATOM 1390 C C . ARG A 1 170 ? 29.361 11.543 7.669 1.00 58.84 170 ARG A C 1
ATOM 1392 O O . ARG A 1 170 ? 29.499 11.934 8.825 1.00 58.84 170 ARG A O 1
ATOM 1399 N N . ARG A 1 171 ? 30.339 10.924 6.997 1.00 57.25 171 ARG A N 1
ATOM 1400 C CA . ARG A 1 171 ? 31.675 10.654 7.559 1.00 57.25 171 ARG A CA 1
ATOM 1401 C C . ARG A 1 171 ? 32.692 11.761 7.271 1.00 57.25 171 ARG A C 1
ATOM 1403 O O . ARG A 1 171 ? 33.646 11.878 8.033 1.00 57.25 171 ARG A O 1
ATOM 1410 N N . ASP A 1 172 ? 32.449 12.599 6.263 1.00 56.00 172 ASP A N 1
ATOM 1411 C CA . ASP A 1 172 ? 33.465 13.526 5.737 1.00 56.00 172 ASP A CA 1
ATOM 1412 C C . ASP A 1 172 ? 33.296 14.988 6.204 1.00 56.00 172 ASP A C 1
ATOM 1414 O O . ASP A 1 172 ? 34.183 15.809 5.996 1.00 56.00 172 ASP A O 1
ATOM 1418 N N . TRP A 1 173 ? 32.199 15.333 6.893 1.00 58.06 173 TRP A N 1
ATOM 1419 C CA . TRP A 1 173 ? 31.937 16.706 7.377 1.00 58.06 173 TRP A CA 1
ATOM 1420 C C . TRP A 1 173 ? 32.378 16.977 8.827 1.00 58.06 173 TRP A C 1
ATOM 1422 O O . TRP A 1 173 ? 32.048 18.023 9.384 1.00 58.06 173 TRP A O 1
ATOM 1432 N N . THR A 1 174 ? 33.087 16.043 9.467 1.00 54.72 174 THR A N 1
ATOM 1433 C CA . THR A 1 174 ? 33.527 16.160 10.874 1.00 54.72 174 THR A CA 1
ATOM 1434 C C . THR A 1 174 ? 35.048 16.227 11.058 1.00 54.72 174 THR A C 1
ATOM 1436 O O . THR A 1 174 ? 35.539 15.859 12.125 1.00 54.72 174 THR A O 1
ATOM 1439 N N . THR A 1 175 ? 35.797 16.694 10.056 1.00 50.50 175 THR A N 1
ATOM 1440 C CA . THR A 1 175 ? 37.239 17.003 10.173 1.00 50.50 175 THR A CA 1
ATOM 1441 C C . THR A 1 175 ? 37.522 18.480 10.006 1.00 50.50 175 THR A C 1
ATOM 1443 O O . THR A 1 175 ? 36.974 19.061 9.044 1.00 50.50 175 THR A O 1
#

Organism: Vitis vinifera (NCBI:txid29760)

Foldseek 3Di:
DDLPPPPVCLVVVLCCLPVPLLCLLPDPPHDPVSNQVSLVVLLVQLLPLCSLVSLLQVALLAQPHHSSSVSNLVSLVVLLDDPDPPRDPSNVSSVVSNVSNVVSVVVVVVVPPDDDDPDPDDLPCPDDDDSPPPVPPPPDDPCSVNSSVNSNVVSVVVVVVVVVVVVVVVVPPPD

Secondary structure (DSSP, 8-state):
----S-GGGHHHHHHHIIIIIHHHHH-TTS-HHHHHHHHHHHHHHHTSTTHHHHHIIIIISSSSS--HHHHHHHHHHHHHS--SSSPPHHHHHHHHHHHHHHHHHHHHHTT--S----S-------S---TT-TT----STTSHHHHHHHHHHHHHHHHHHHHHHHHHGGGSS--